Protein AF-A0A5C4TGL0-F1 (afdb_monomer)

Nearest PDB structures (foldseek):
  6gzz-assembly1_G4  TM=2.390E-01  e=8.350E+00  Thermus thermophilus HB8

Foldseek 3Di:
DWDWDWFQQPPPRDTDIDTFDVVLVVVVVVPDQCCVSPVVDDPQSSCCVVPVHGPVRVCVVCVVVPPDD

pLDDT: mean 93.54, std 12.02, range [44.19, 98.62]

Radius of gyration: 13.44 Å; Cα contacts (8 Å, |Δi|>4): 78; chains: 1; bounding box: 35×32×31 Å

Sequence (69 aa):
MLETLNITCRVCSGQNEVKVEPNDLSKYRAGAHAQDVFPYLSADQRELIISGVCGKCFDEMFADEEDEL

Mean predicted aligned error: 4.24 Å

Structure (mmCIF, N/CA/C/O backbone):
data_AF-A0A5C4TGL0-F1
#
_entry.id   AF-A0A5C4TGL0-F1
#
loop_
_atom_site.group_PDB
_atom_site.id
_atom_site.type_symbol
_atom_site.label_atom_id
_atom_site.label_alt_id
_atom_site.label_comp_id
_atom_site.label_asym_id
_atom_site.label_entity_id
_atom_site.label_seq_id
_atom_site.pdbx_PDB_ins_code
_atom_site.Cartn_x
_atom_site.Cartn_y
_atom_site.Cartn_z
_atom_site.occupancy
_atom_site.B_iso_or_equiv
_atom_site.auth_seq_id
_atom_site.auth_comp_id
_atom_site.auth_asym_id
_atom_site.auth_atom_id
_atom_site.pdbx_PDB_model_num
ATOM 1 N N . MET A 1 1 ? 16.372 3.647 -5.493 1.00 83.69 1 MET A N 1
ATOM 2 C CA . MET A 1 1 ? 15.700 4.675 -4.665 1.00 83.69 1 MET A CA 1
ATOM 3 C C . MET A 1 1 ? 14.236 4.303 -4.662 1.00 83.69 1 MET A C 1
ATOM 5 O O . MET A 1 1 ? 13.728 4.029 -5.740 1.00 83.69 1 MET A O 1
ATOM 9 N N . LEU A 1 2 ? 13.608 4.234 -3.490 1.00 94.62 2 LEU A N 1
ATOM 10 C CA . LEU A 1 2 ? 12.201 3.846 -3.371 1.00 94.62 2 LEU A CA 1
ATOM 11 C C . LEU A 1 2 ? 11.278 4.996 -3.796 1.00 94.62 2 LEU A C 1
ATOM 13 O O . LEU A 1 2 ? 11.598 6.160 -3.550 1.00 94.62 2 LEU A O 1
ATOM 17 N N . GLU A 1 3 ? 10.141 4.658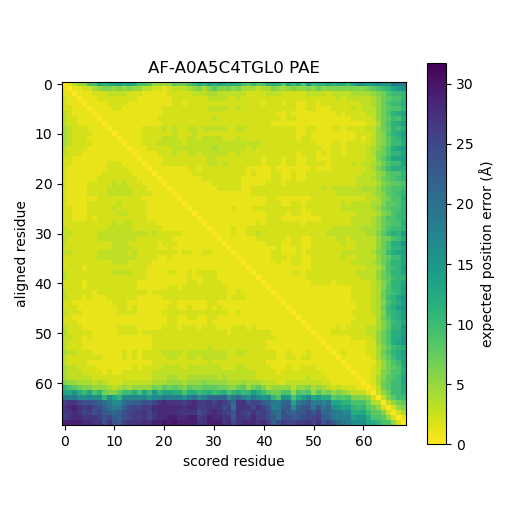 -4.398 1.00 97.06 3 GLU A N 1
ATOM 18 C CA . GLU A 1 3 ? 9.024 5.570 -4.660 1.00 97.06 3 GLU A CA 1
ATOM 19 C C . GLU A 1 3 ? 8.027 5.495 -3.496 1.00 97.06 3 GLU A C 1
ATOM 21 O O . GLU A 1 3 ? 7.739 4.409 -2.990 1.00 97.06 3 GLU A O 1
ATOM 26 N N . THR A 1 4 ? 7.510 6.645 -3.056 1.00 98.12 4 THR A N 1
ATOM 27 C CA . THR A 1 4 ? 6.469 6.719 -2.020 1.00 98.12 4 THR A CA 1
ATOM 28 C C . THR A 1 4 ? 5.112 6.931 -2.677 1.00 98.12 4 THR A C 1
ATOM 30 O O . THR A 1 4 ? 4.885 7.949 -3.330 1.00 98.12 4 THR A O 1
ATOM 33 N N . LEU A 1 5 ? 4.196 5.992 -2.460 1.00 97.81 5 LEU A N 1
ATOM 34 C CA . LEU A 1 5 ? 2.792 6.110 -2.827 1.00 97.81 5 LEU A CA 1
ATOM 35 C C . LEU A 1 5 ? 2.005 6.666 -1.642 1.00 97.81 5 LEU A C 1
ATOM 37 O O . LEU A 1 5 ? 2.009 6.070 -0.567 1.00 97.81 5 LEU A O 1
ATOM 41 N N . ASN A 1 6 ? 1.310 7.781 -1.860 1.00 98.25 6 ASN A N 1
ATOM 42 C CA . ASN A 1 6 ? 0.362 8.341 -0.903 1.00 98.25 6 ASN A CA 1
ATOM 43 C C . ASN A 1 6 ? -1.041 7.869 -1.277 1.00 98.25 6 ASN A C 1
ATOM 45 O O . ASN A 1 6 ? -1.558 8.245 -2.330 1.00 98.25 6 ASN A O 1
ATOM 49 N N . ILE A 1 7 ? -1.639 7.028 -0.437 1.00 98.38 7 ILE A N 1
ATOM 50 C CA . ILE A 1 7 ? -2.931 6.397 -0.703 1.00 98.38 7 ILE A CA 1
ATOM 51 C C . ILE A 1 7 ? -3.901 6.7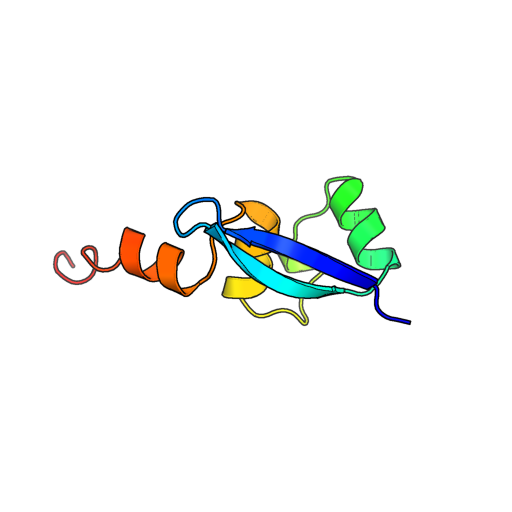84 0.411 1.00 98.38 7 ILE A C 1
ATOM 53 O O . ILE A 1 7 ? -3.683 6.506 1.592 1.00 98.38 7 ILE A O 1
ATOM 57 N N . THR A 1 8 ? -4.996 7.433 0.027 1.00 98.62 8 THR A N 1
ATOM 58 C CA . THR A 1 8 ? -6.111 7.712 0.933 1.00 98.62 8 THR A CA 1
ATOM 59 C C . THR A 1 8 ? -6.999 6.478 1.029 1.00 98.62 8 THR A C 1
ATOM 61 O O . THR A 1 8 ? -7.485 5.994 0.008 1.00 98.62 8 THR A O 1
ATOM 64 N N . CYS A 1 9 ? -7.239 5.984 2.244 1.00 98.62 9 CYS A N 1
ATOM 65 C CA . CYS A 1 9 ? -8.198 4.907 2.461 1.00 98.62 9 CYS A CA 1
ATOM 66 C C . CYS A 1 9 ? -9.605 5.383 2.082 1.00 98.62 9 CYS A C 1
ATOM 68 O O . CYS A 1 9 ? -10.087 6.378 2.622 1.00 98.62 9 CYS A O 1
ATOM 70 N N . ARG A 1 10 ? -10.297 4.660 1.200 1.00 98.31 10 ARG A N 1
ATOM 71 C CA . ARG A 1 10 ? -11.642 5.034 0.732 1.00 98.31 10 ARG A CA 1
ATOM 72 C C . ARG A 1 10 ? -12.747 4.868 1.783 1.00 98.31 10 ARG A C 1
ATOM 74 O O . ARG A 1 10 ? -13.848 5.359 1.568 1.00 98.31 10 ARG A O 1
ATOM 81 N N . VAL A 1 11 ? -12.466 4.169 2.887 1.00 97.88 11 VAL A N 1
ATOM 82 C CA . VAL A 1 11 ? -13.425 3.910 3.976 1.00 97.88 11 VAL A CA 1
ATOM 83 C C . VAL A 1 11 ? -13.309 4.982 5.057 1.00 97.88 11 VAL A C 1
ATOM 85 O O . VAL A 1 11 ? -14.262 5.708 5.318 1.00 97.88 11 VAL A O 1
ATOM 88 N N . CYS A 1 12 ? -12.125 5.132 5.657 1.00 98.12 12 CYS A N 1
ATOM 89 C CA . CYS A 1 12 ? -11.913 6.056 6.776 1.00 98.12 12 CYS A CA 1
ATOM 90 C C . CYS A 1 12 ? -11.288 7.403 6.383 1.00 98.12 12 CYS A C 1
ATOM 92 O O . CYS A 1 12 ? -11.082 8.250 7.248 1.00 98.12 12 CYS A O 1
ATOM 94 N N . SER A 1 13 ? -10.952 7.615 5.104 1.00 98.44 13 SER A N 1
ATOM 95 C CA . SER A 1 13 ? -10.233 8.803 4.601 1.00 98.44 13 SER A CA 1
ATOM 96 C C . SER A 1 13 ? -8.829 9.025 5.195 1.00 98.44 13 SER A C 1
ATOM 98 O O . SER A 1 13 ? -8.219 10.075 4.982 1.00 98.44 13 SER A O 1
ATOM 100 N N . GLY A 1 14 ? -8.282 8.039 5.916 1.00 98.19 14 GLY A N 1
ATOM 101 C CA . GLY A 1 14 ? -6.925 8.085 6.463 1.00 98.19 14 GLY A CA 1
ATOM 102 C C . GLY A 1 14 ? -5.852 8.088 5.370 1.00 98.19 14 GLY A C 1
ATOM 103 O O . GLY A 1 14 ? -5.970 7.366 4.379 1.00 98.19 14 GLY A O 1
ATOM 104 N N . GLN A 1 15 ? -4.800 8.889 5.553 1.00 98.38 15 GLN A N 1
ATOM 105 C CA . GLN A 1 15 ? -3.644 8.940 4.651 1.00 98.38 15 GLN A CA 1
ATOM 106 C C . GLN A 1 15 ? -2.641 7.844 5.009 1.00 98.38 15 GLN A C 1
ATOM 108 O O . GLN A 1 15 ? -2.307 7.670 6.179 1.00 98.38 15 GLN A O 1
ATOM 113 N N . ASN A 1 16 ? -2.150 7.127 4.002 1.00 98.25 16 ASN A N 1
ATOM 114 C CA . ASN A 1 16 ? -1.189 6.046 4.166 1.00 98.25 16 ASN A CA 1
ATOM 115 C C . ASN A 1 16 ? -0.029 6.229 3.188 1.00 98.25 16 ASN A C 1
ATOM 117 O O . ASN A 1 16 ? -0.243 6.591 2.029 1.00 98.25 16 ASN A O 1
ATOM 121 N N . GLU A 1 17 ? 1.181 5.919 3.644 1.00 98.19 17 GLU A N 1
ATOM 122 C CA . GLU A 1 17 ? 2.383 5.916 2.814 1.00 98.19 17 GLU A CA 1
ATOM 123 C C . GLU A 1 17 ? 2.856 4.481 2.583 1.00 98.19 17 GLU A C 1
ATOM 125 O O . GLU A 1 17 ? 3.054 3.719 3.534 1.00 98.19 17 GLU A O 1
ATOM 130 N N . VAL A 1 18 ? 3.089 4.114 1.322 1.00 98.25 18 VAL A N 1
ATOM 131 C CA . VAL A 1 18 ? 3.669 2.816 0.955 1.00 98.25 18 VAL A CA 1
ATOM 132 C C . VAL A 1 18 ? 4.909 3.036 0.102 1.00 98.25 18 VAL A C 1
ATOM 134 O O . VAL A 1 18 ? 4.857 3.720 -0.919 1.00 98.25 18 VAL A O 1
ATOM 137 N N . LYS A 1 19 ? 6.039 2.461 0.521 1.00 98.31 19 LYS A N 1
ATOM 138 C CA . LYS A 1 19 ? 7.307 2.551 -0.212 1.00 98.31 19 LYS A CA 1
ATOM 139 C C . LYS A 1 19 ? 7.466 1.351 -1.133 1.00 98.31 19 LYS A C 1
ATOM 141 O O . LYS A 1 19 ? 7.367 0.215 -0.677 1.00 98.31 19 LYS A O 1
ATOM 146 N N . VAL A 1 20 ? 7.745 1.599 -2.407 1.00 98.25 20 VAL A N 1
ATOM 147 C CA . VAL A 1 20 ? 7.876 0.558 -3.432 1.00 98.25 20 VAL A CA 1
ATOM 148 C C . VAL A 1 20 ? 9.115 0.757 -4.295 1.00 98.25 20 VAL A C 1
ATOM 150 O O . VAL A 1 20 ? 9.600 1.875 -4.465 1.00 98.25 20 VAL A O 1
ATOM 153 N N . GLU A 1 21 ? 9.626 -0.330 -4.863 1.00 98.25 21 GLU A N 1
ATOM 154 C CA . GLU A 1 21 ? 10.641 -0.263 -5.905 1.00 98.25 21 GLU A C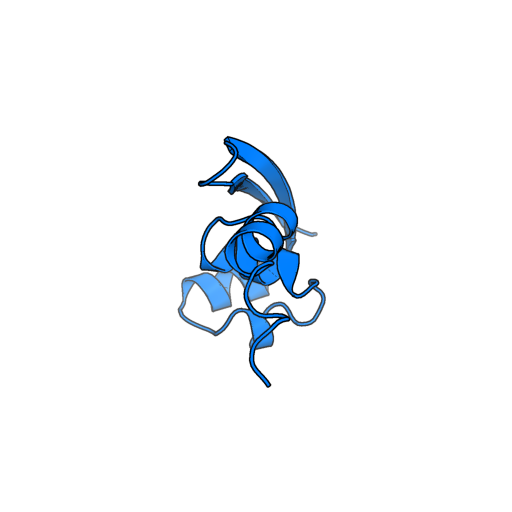A 1
ATOM 155 C C . GLU A 1 21 ? 10.004 0.234 -7.222 1.00 98.25 21 GLU A C 1
ATOM 157 O O . GLU A 1 21 ? 9.001 -0.331 -7.675 1.00 98.25 21 GLU A O 1
ATOM 162 N N . PRO A 1 22 ? 10.562 1.268 -7.885 1.00 97.94 22 PRO A N 1
ATOM 163 C CA . PRO A 1 22 ? 9.951 1.875 -9.077 1.00 97.94 22 PRO A CA 1
ATOM 164 C C . PRO A 1 22 ? 9.730 0.905 -10.250 1.00 97.94 22 PRO A C 1
ATOM 166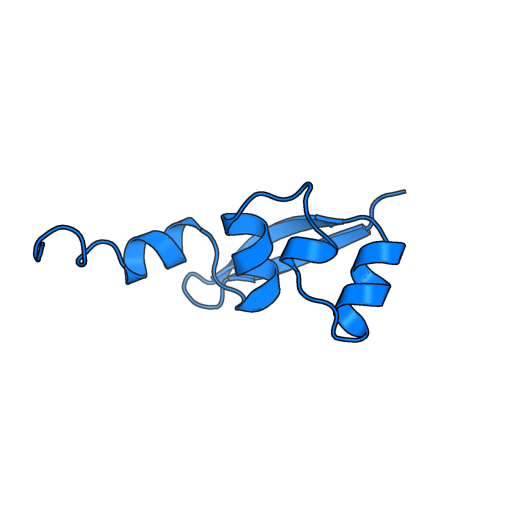 O O . PRO A 1 22 ? 8.767 1.026 -11.014 1.00 97.94 22 PRO A O 1
ATOM 169 N N . ASN A 1 23 ? 10.615 -0.085 -10.399 1.00 98.12 23 ASN A N 1
ATOM 170 C CA . ASN A 1 23 ? 10.488 -1.108 -11.439 1.00 98.12 23 ASN A CA 1
ATOM 171 C C . ASN A 1 23 ? 9.287 -2.023 -11.186 1.00 98.12 23 ASN A C 1
ATOM 173 O O . ASN A 1 23 ? 8.572 -2.377 -12.122 1.00 98.12 23 ASN A O 1
ATOM 177 N N . ASP A 1 24 ? 9.043 -2.379 -9.929 1.00 98.44 24 ASP A N 1
ATOM 178 C CA . ASP A 1 24 ? 7.922 -3.233 -9.553 1.00 98.44 24 ASP A CA 1
ATOM 179 C C . ASP A 1 24 ? 6.598 -2.477 -9.645 1.00 98.44 24 ASP A C 1
ATOM 181 O O . ASP A 1 24 ? 5.616 -3.013 -10.156 1.00 98.44 24 ASP A O 1
ATOM 185 N N . LEU A 1 25 ? 6.598 -1.183 -9.307 1.00 98.06 25 LEU A N 1
ATOM 186 C CA . LEU A 1 25 ? 5.459 -0.306 -9.560 1.00 98.06 25 LEU A CA 1
ATOM 187 C C . LEU A 1 25 ? 5.118 -0.203 -11.049 1.00 98.06 25 LEU A C 1
ATOM 189 O O . LEU A 1 25 ? 3.945 -0.202 -11.421 1.00 98.06 25 LEU A O 1
ATOM 193 N N . SER A 1 26 ? 6.131 -0.151 -11.912 1.00 98.12 26 SER A N 1
ATOM 194 C CA . SER A 1 26 ? 5.928 -0.131 -13.364 1.00 98.12 26 SER A CA 1
ATOM 195 C C . SER A 1 26 ? 5.318 -1.442 -13.874 1.00 98.12 26 SER A C 1
ATOM 197 O O . SER A 1 26 ? 4.405 -1.404 -14.697 1.00 98.12 26 SER A O 1
ATOM 199 N N . LYS A 1 27 ? 5.750 -2.599 -13.349 1.00 98.62 27 LYS A N 1
ATOM 200 C CA . LYS A 1 27 ? 5.137 -3.906 -13.656 1.00 98.62 27 LYS A CA 1
ATOM 201 C C . LYS A 1 27 ? 3.697 -3.996 -13.150 1.00 98.62 27 LYS A C 1
ATOM 203 O O . LYS A 1 27 ? 2.835 -4.481 -13.878 1.00 98.62 27 LYS A O 1
ATOM 208 N N . TYR A 1 28 ? 3.424 -3.500 -11.942 1.00 98.38 28 TYR A N 1
ATOM 209 C CA . TYR A 1 28 ? 2.069 -3.438 -11.389 1.00 98.38 28 TYR A CA 1
ATOM 210 C C . TYR A 1 28 ? 1.145 -2.600 -12.280 1.00 98.38 28 TYR A C 1
ATOM 212 O O . TYR A 1 28 ? 0.081 -3.058 -12.685 1.00 98.38 28 TYR A O 1
ATOM 220 N N . ARG A 1 29 ? 1.595 -1.404 -12.691 1.00 97.00 29 ARG A N 1
ATOM 221 C CA . ARG A 1 29 ? 0.871 -0.539 -13.642 1.00 97.00 29 ARG A CA 1
ATOM 222 C C . ARG A 1 29 ? 0.667 -1.195 -15.016 1.00 97.00 29 ARG A C 1
ATOM 224 O O . ARG A 1 29 ? -0.263 -0.821 -15.723 1.00 97.00 29 ARG A O 1
ATOM 231 N N . ALA A 1 30 ? 1.503 -2.167 -15.384 1.00 98.31 30 ALA A N 1
ATOM 232 C CA . ALA A 1 30 ? 1.360 -2.977 -16.594 1.00 98.31 30 ALA A CA 1
ATOM 233 C C . ALA A 1 30 ? 0.449 -4.215 -16.421 1.00 98.31 30 ALA A C 1
ATOM 235 O O . ALA A 1 30 ? 0.275 -4.968 -17.377 1.00 98.31 30 ALA A O 1
ATOM 236 N N . GLY A 1 31 ? -0.142 -4.424 -15.238 1.00 97.94 31 GLY A N 1
ATOM 237 C CA . GLY A 1 31 ? -1.121 -5.483 -14.966 1.00 97.94 31 GLY A CA 1
ATOM 238 C C . GLY A 1 31 ? -0.582 -6.705 -14.220 1.00 97.94 31 GLY A C 1
ATOM 239 O O . GLY A 1 31 ? -1.313 -7.680 -14.066 1.00 97.94 31 GLY A O 1
ATOM 240 N N . ALA A 1 32 ? 0.671 -6.684 -13.753 1.00 98.38 32 ALA A N 1
ATOM 241 C CA . ALA A 1 32 ? 1.185 -7.748 -12.891 1.00 98.38 32 ALA A CA 1
ATOM 242 C C . ALA A 1 32 ? 0.482 -7.747 -11.523 1.00 98.38 32 ALA A C 1
ATOM 244 O O . ALA A 1 32 ? 0.079 -6.697 -11.021 1.00 98.38 32 ALA A O 1
ATOM 245 N N . HIS A 1 33 ? 0.370 -8.914 -10.890 1.00 98.38 33 HIS A N 1
ATOM 246 C CA . HIS A 1 33 ? -0.270 -9.025 -9.584 1.00 98.38 33 HIS A CA 1
ATOM 247 C C . HIS A 1 33 ? 0.593 -8.438 -8.459 1.00 98.38 33 HIS A C 1
ATOM 249 O O . HIS A 1 33 ? 1.810 -8.629 -8.423 1.00 98.38 33 HIS A O 1
ATOM 255 N N . ALA A 1 34 ? -0.046 -7.765 -7.497 1.00 98.00 34 ALA A N 1
ATOM 256 C CA . ALA A 1 34 ? 0.635 -7.113 -6.378 1.00 98.00 34 ALA A CA 1
ATOM 257 C C . ALA A 1 34 ? 1.442 -8.095 -5.509 1.00 98.00 34 ALA A C 1
ATOM 259 O O . ALA A 1 34 ? 2.511 -7.731 -5.027 1.00 98.00 34 ALA A O 1
ATOM 260 N N . GLN A 1 35 ? 0.978 -9.336 -5.320 1.00 97.38 35 GLN A N 1
ATOM 261 C CA . GLN A 1 35 ? 1.721 -10.359 -4.573 1.00 97.38 35 GLN A CA 1
ATOM 262 C C . GLN A 1 35 ? 3.025 -10.788 -5.261 1.00 97.38 35 GLN A C 1
ATOM 264 O O . GLN A 1 35 ? 3.972 -11.151 -4.567 1.00 97.38 35 GLN A O 1
ATOM 269 N N . ASP A 1 36 ? 3.093 -10.694 -6.592 1.00 98.25 36 ASP A N 1
ATOM 270 C CA . ASP A 1 36 ? 4.270 -11.101 -7.364 1.00 98.25 36 ASP A CA 1
ATOM 271 C C . ASP A 1 36 ? 5.319 -9.987 -7.404 1.00 98.25 36 ASP A C 1
ATOM 273 O O . ASP A 1 36 ? 6.518 -10.242 -7.301 1.00 98.25 36 ASP A O 1
ATOM 277 N N . VAL A 1 37 ? 4.871 -8.737 -7.564 1.00 98.44 37 VAL A N 1
ATOM 278 C CA . VAL A 1 37 ? 5.765 -7.578 -7.730 1.00 98.44 37 VAL A CA 1
ATOM 279 C C . VAL A 1 37 ? 6.081 -6.867 -6.418 1.00 98.44 37 VAL A C 1
ATOM 281 O O . VAL A 1 37 ? 7.123 -6.235 -6.315 1.00 98.44 37 VAL A O 1
ATOM 284 N N . PHE A 1 38 ? 5.247 -7.011 -5.386 1.00 98.44 38 PHE A N 1
ATOM 285 C CA . PHE A 1 38 ? 5.480 -6.436 -4.058 1.00 98.44 38 PHE A CA 1
ATOM 286 C C . PHE A 1 38 ? 5.556 -7.505 -2.948 1.00 98.44 38 PHE A C 1
ATOM 288 O O . PHE A 1 38 ? 4.833 -7.415 -1.944 1.00 98.44 38 PHE A O 1
ATOM 295 N N . PRO A 1 39 ? 6.440 -8.518 -3.065 1.00 97.88 39 PRO A N 1
ATOM 296 C CA . PRO A 1 39 ? 6.564 -9.571 -2.052 1.00 97.88 39 PRO A CA 1
ATOM 297 C C . PRO A 1 39 ? 7.114 -9.041 -0.719 1.00 97.88 39 PRO A C 1
ATOM 299 O O . PRO A 1 39 ? 6.926 -9.659 0.322 1.00 97.88 39 PRO A O 1
ATOM 302 N N . TYR A 1 40 ? 7.776 -7.881 -0.747 1.00 98.19 40 TYR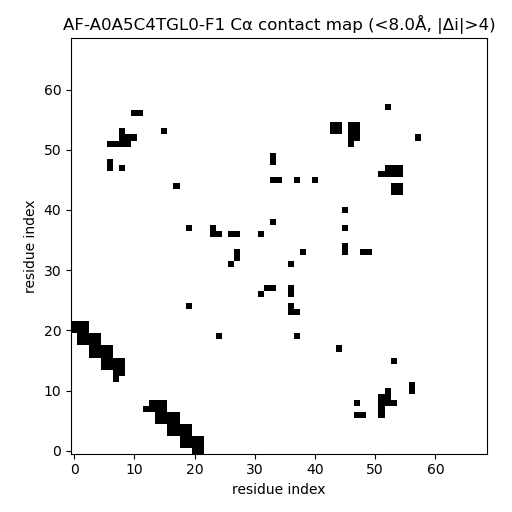 A N 1
ATOM 303 C CA . TYR A 1 40 ? 8.358 -7.214 0.417 1.00 98.19 40 TYR A CA 1
ATOM 304 C C . TYR A 1 40 ? 7.359 -6.361 1.219 1.00 98.19 40 TYR A C 1
ATOM 306 O O . TYR A 1 40 ? 7.716 -5.855 2.281 1.00 98.19 40 TYR A O 1
ATOM 314 N N . LEU A 1 41 ? 6.134 -6.162 0.723 1.00 98.31 41 LEU A N 1
ATOM 315 C CA . LEU A 1 41 ? 5.073 -5.467 1.457 1.00 98.31 41 LEU A CA 1
ATOM 316 C C . LEU A 1 41 ? 4.313 -6.435 2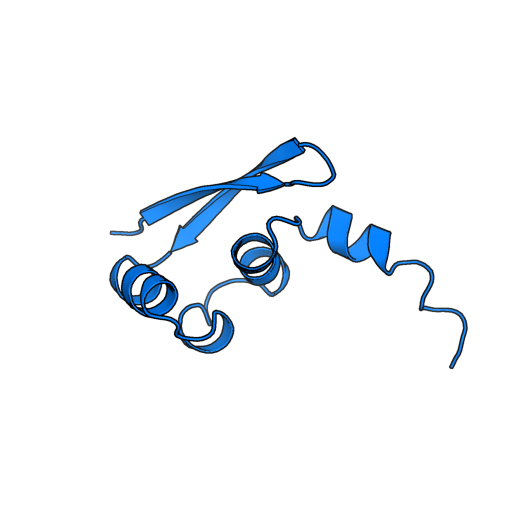.376 1.00 98.31 41 LEU A C 1
ATOM 318 O O . LEU A 1 41 ? 4.292 -7.646 2.140 1.00 98.31 41 LEU A O 1
ATOM 322 N N . SER A 1 42 ? 3.647 -5.916 3.408 1.00 98.19 42 SER A N 1
ATOM 323 C CA . SER A 1 42 ? 2.665 -6.707 4.162 1.00 98.19 42 SER A CA 1
ATOM 324 C C . SER A 1 42 ? 1.414 -6.995 3.318 1.00 98.19 42 SER A C 1
ATOM 326 O O . SER A 1 42 ? 1.209 -6.396 2.257 1.00 98.19 42 SER A O 1
ATOM 328 N N . ALA A 1 43 ? 0.563 -7.917 3.784 1.00 97.62 43 ALA A N 1
ATOM 329 C CA . ALA A 1 43 ? -0.743 -8.150 3.168 1.00 97.62 43 ALA A CA 1
ATOM 330 C C . ALA A 1 43 ? -1.572 -6.854 3.134 1.00 97.62 43 ALA A C 1
ATOM 332 O O . ALA A 1 43 ? -2.010 -6.453 2.061 1.00 97.62 43 ALA A O 1
ATOM 333 N N . ASP A 1 44 ? -1.643 -6.133 4.253 1.00 97.81 44 ASP A N 1
ATOM 334 C CA . ASP A 1 44 ? -2.383 -4.873 4.389 1.00 97.81 44 ASP A CA 1
ATOM 335 C C . ASP A 1 44 ? -1.900 -3.788 3.422 1.00 97.81 44 ASP A C 1
ATOM 337 O O . ASP A 1 44 ? -2.691 -3.036 2.858 1.00 97.81 44 ASP A O 1
ATOM 341 N N . GLN A 1 45 ? -0.584 -3.685 3.216 1.00 98.31 45 GLN A N 1
ATOM 342 C CA . GLN A 1 45 ? -0.009 -2.711 2.289 1.00 98.31 45 GLN A CA 1
ATOM 343 C C . GLN A 1 45 ? -0.327 -3.059 0.834 1.00 98.31 45 GLN A C 1
ATOM 345 O O . GLN A 1 45 ? -0.567 -2.157 0.031 1.00 98.31 45 GLN A O 1
ATOM 350 N N . ARG A 1 46 ? -0.340 -4.352 0.485 1.00 98.38 46 ARG A N 1
ATOM 351 C CA . ARG A 1 46 ? -0.793 -4.796 -0.838 1.00 98.38 46 ARG A CA 1
ATOM 352 C C . ARG A 1 4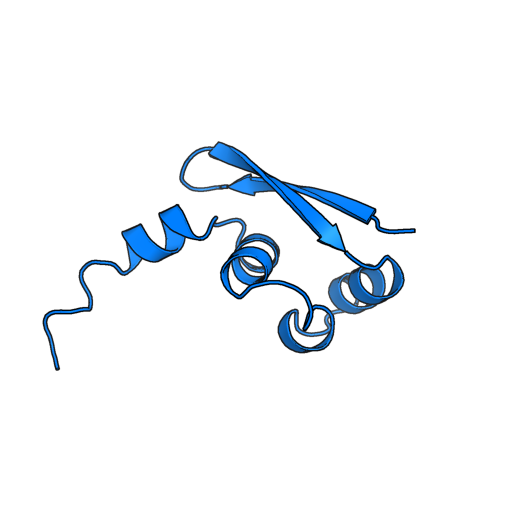6 ? -2.283 -4.540 -1.018 1.00 98.38 46 ARG A C 1
ATOM 354 O O . ARG A 1 46 ? -2.655 -4.005 -2.054 1.00 98.38 46 ARG A O 1
ATOM 361 N N . GLU A 1 47 ? -3.105 -4.847 -0.020 1.00 98.12 47 GLU A N 1
ATOM 362 C CA . GLU A 1 47 ? -4.548 -4.594 -0.059 1.00 98.12 47 GLU A CA 1
ATOM 363 C C . GLU A 1 47 ? -4.850 -3.105 -0.253 1.00 98.12 47 GLU A C 1
ATOM 365 O O . GLU A 1 47 ? -5.613 -2.730 -1.142 1.00 98.12 47 GLU A O 1
ATOM 370 N N . LEU A 1 48 ? -4.142 -2.232 0.465 1.00 98.31 48 LEU A N 1
ATOM 371 C CA . LEU A 1 48 ? -4.241 -0.787 0.281 1.00 98.31 48 LEU A CA 1
ATOM 372 C C . LEU A 1 48 ? -3.900 -0.347 -1.154 1.00 98.31 48 LEU A C 1
ATOM 374 O O . LEU A 1 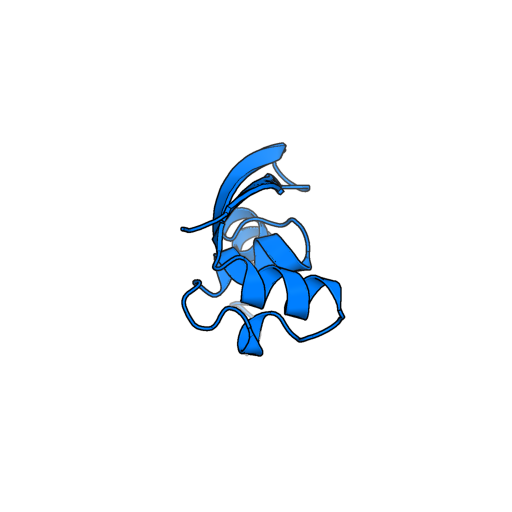48 ? -4.559 0.545 -1.685 1.00 98.31 48 LEU A O 1
ATOM 378 N N . ILE A 1 49 ? -2.903 -0.965 -1.797 1.00 98.19 49 ILE A N 1
ATOM 379 C CA . ILE A 1 49 ? -2.561 -0.705 -3.207 1.00 98.19 49 ILE A CA 1
ATOM 380 C C . ILE A 1 49 ? -3.631 -1.253 -4.171 1.00 98.19 49 ILE A C 1
ATOM 382 O O . ILE A 1 49 ? -3.872 -0.649 -5.219 1.00 98.19 49 ILE A O 1
ATOM 386 N N . ILE A 1 50 ? -4.247 -2.392 -3.851 1.00 97.88 50 ILE A N 1
ATOM 387 C CA . ILE A 1 50 ? -5.226 -3.078 -4.706 1.00 97.88 50 ILE A CA 1
ATOM 388 C C . ILE A 1 50 ? -6.585 -2.376 -4.657 1.00 97.88 50 ILE A C 1
ATOM 390 O O . ILE A 1 50 ? -7.147 -2.042 -5.700 1.00 97.88 50 ILE A O 1
ATOM 394 N N . SER A 1 51 ? -7.126 -2.160 -3.460 1.00 97.31 51 SER A N 1
ATOM 395 C CA . SER A 1 51 ? -8.515 -1.736 -3.265 1.00 97.31 51 SER A CA 1
ATOM 396 C C . SER A 1 51 ? -8.660 -0.307 -2.745 1.00 97.31 51 SER A C 1
ATOM 398 O O . SER A 1 51 ? -9.760 0.256 -2.787 1.00 97.31 51 SER A O 1
ATOM 400 N N . GLY A 1 52 ? -7.573 0.290 -2.245 1.00 98.00 52 GLY A N 1
ATOM 401 C CA . GLY A 1 52 ? -7.621 1.560 -1.525 1.00 98.00 52 GLY A CA 1
ATOM 402 C C . GLY A 1 52 ? -8.210 1.434 -0.118 1.00 98.00 52 GLY A C 1
ATOM 403 O O . GLY A 1 52 ? -8.713 2.427 0.406 1.00 98.00 52 GLY A O 1
ATOM 404 N N . VAL A 1 53 ? -8.199 0.246 0.494 1.00 98.44 53 VAL A N 1
ATOM 405 C CA . VAL A 1 53 ? -8.655 0.012 1.874 1.00 98.44 53 VAL A CA 1
ATOM 406 C C . VAL A 1 53 ? -7.442 -0.275 2.760 1.00 98.44 53 VAL A C 1
ATOM 408 O O . VAL A 1 53 ? -6.618 -1.122 2.436 1.00 98.44 53 VAL A O 1
ATOM 411 N N . CYS A 1 54 ? -7.284 0.457 3.866 1.00 98.31 54 CYS A N 1
ATOM 412 C CA . CYS A 1 54 ? -6.205 0.171 4.817 1.00 98.31 54 CYS A CA 1
ATOM 413 C C . CYS A 1 54 ? -6.516 -1.086 5.642 1.00 98.31 54 CYS A C 1
ATOM 415 O O . CYS A 1 54 ? -7.688 -1.377 5.868 1.00 98.31 54 CYS A O 1
ATOM 417 N N . GLY A 1 55 ? -5.477 -1.764 6.150 1.00 96.62 55 GLY A N 1
ATOM 418 C CA . GLY A 1 55 ? -5.612 -3.012 6.920 1.00 96.62 55 GLY A CA 1
ATOM 419 C C . GLY A 1 55 ? -6.674 -2.938 8.014 1.00 96.62 55 GLY A C 1
ATOM 420 O O . GLY A 1 55 ? -7.615 -3.710 7.991 1.00 96.62 55 GLY A O 1
ATOM 421 N N . LYS A 1 56 ? -6.644 -1.894 8.854 1.00 96.81 56 LYS A N 1
ATOM 422 C CA . LYS A 1 56 ? -7.658 -1.690 9.903 1.00 96.81 56 LYS A CA 1
ATOM 423 C C . LYS A 1 56 ? -9.100 -1.718 9.374 1.00 96.81 56 LYS A C 1
ATOM 425 O O . LYS A 1 56 ? -9.959 -2.344 9.976 1.00 96.81 56 LYS A O 1
ATOM 430 N N . CYS A 1 57 ? -9.380 -0.995 8.288 1.00 97.56 57 CYS A N 1
ATOM 431 C CA . CYS A 1 57 ? -10.730 -0.965 7.726 1.00 97.56 57 CYS A CA 1
ATOM 432 C C . CYS A 1 57 ? -11.080 -2.273 7.022 1.00 97.56 57 CYS A C 1
ATOM 434 O O . CYS A 1 57 ? -12.248 -2.626 6.986 1.00 97.56 57 CYS A O 1
ATOM 436 N N . PHE A 1 58 ? -10.092 -2.960 6.449 1.00 96.00 58 PHE A N 1
ATOM 437 C CA . PHE A 1 58 ? -10.298 -4.284 5.883 1.00 96.00 58 PHE A CA 1
ATOM 438 C C . PHE A 1 58 ? -10.681 -5.271 6.992 1.00 96.00 58 PHE A C 1
ATOM 440 O O . PHE A 1 58 ? -11.731 -5.890 6.898 1.00 96.00 58 PHE A O 1
ATOM 447 N N . ASP A 1 59 ? -9.915 -5.324 8.081 1.00 94.94 59 ASP A N 1
ATOM 448 C CA . ASP A 1 59 ? -10.206 -6.172 9.240 1.00 94.94 59 ASP A CA 1
ATOM 449 C C . ASP A 1 59 ? -11.599 -5.874 9.811 1.00 94.94 59 ASP A C 1
ATOM 451 O O . ASP A 1 59 ? -12.388 -6.786 10.009 1.00 94.94 59 ASP A O 1
ATOM 455 N N . GLU A 1 60 ? -11.957 -4.596 9.996 1.00 94.50 60 GLU A N 1
ATOM 456 C CA . GLU A 1 60 ? -13.293 -4.190 10.466 1.00 94.50 60 GLU A CA 1
ATOM 457 C C . GLU A 1 60 ? -14.429 -4.623 9.521 1.00 94.50 60 GLU A C 1
ATOM 459 O O . GLU A 1 60 ? -15.534 -4.882 9.988 1.00 94.50 60 GLU A O 1
ATOM 464 N N . MET A 1 61 ? -14.188 -4.706 8.207 1.00 90.75 61 MET A N 1
ATOM 465 C CA . MET A 1 61 ? -15.195 -5.162 7.237 1.00 90.75 61 MET A CA 1
ATOM 466 C C . MET A 1 61 ? -15.479 -6.666 7.329 1.00 90.75 61 MET A C 1
ATOM 468 O O . MET A 1 61 ? -16.554 -7.086 6.909 1.00 90.75 61 MET A O 1
ATOM 472 N N . PHE A 1 62 ? -14.534 -7.450 7.853 1.00 86.00 62 PHE A N 1
ATOM 473 C CA . PHE A 1 62 ? -14.606 -8.913 7.941 1.00 86.00 62 PHE A CA 1
ATOM 474 C C . PHE A 1 62 ? -14.514 -9.433 9.386 1.00 86.00 62 PHE A C 1
ATOM 476 O O . PHE A 1 62 ? -14.422 -10.637 9.606 1.00 86.00 62 PHE A O 1
ATOM 483 N N . ALA A 1 63 ? -14.567 -8.543 10.381 1.00 81.19 63 ALA A N 1
ATOM 484 C CA . ALA A 1 63 ? -14.455 -8.884 11.800 1.00 81.19 63 ALA A CA 1
ATOM 485 C C . ALA A 1 63 ? -15.606 -9.774 12.304 1.00 81.19 63 ALA A C 1
ATOM 487 O O . ALA A 1 63 ? -15.445 -10.467 13.304 1.00 81.19 63 ALA A O 1
ATOM 488 N N . ASP A 1 64 ? -16.744 -9.777 11.603 1.00 65.94 64 ASP A N 1
ATOM 489 C CA . ASP A 1 64 ? -17.932 -10.559 11.963 1.00 65.94 64 ASP A CA 1
ATOM 490 C C . ASP A 1 64 ? -17.943 -11.977 11.337 1.00 65.94 64 ASP A C 1
ATOM 492 O O . ASP A 1 64 ? -18.900 -12.723 11.529 1.00 65.94 64 ASP A O 1
ATOM 496 N N . GLU A 1 65 ? -16.894 -12.384 10.605 1.00 59.25 65 GLU A N 1
ATOM 497 C CA . GLU A 1 65 ? -16.769 -13.728 10.001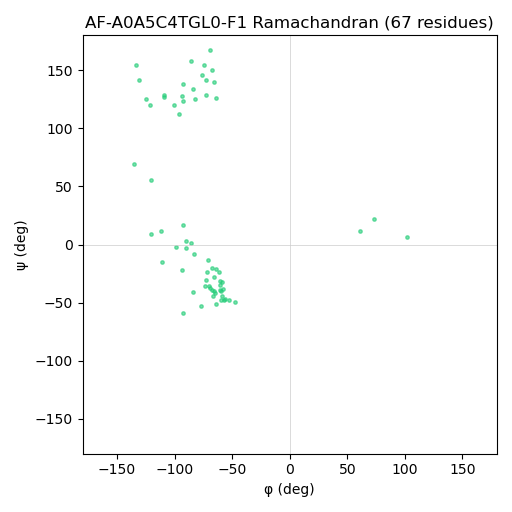 1.00 59.25 65 GLU A CA 1
ATOM 498 C C . GLU A 1 65 ? -16.011 -14.747 10.890 1.00 59.25 65 GLU A C 1
ATOM 500 O O . GLU A 1 65 ? -15.582 -15.793 10.405 1.00 59.25 65 GLU A O 1
ATOM 505 N N . GLU A 1 66 ? -15.841 -14.485 12.195 1.00 56.69 66 GLU A N 1
ATOM 506 C CA . GLU A 1 66 ? -15.221 -15.440 13.141 1.00 56.69 66 GLU A CA 1
ATOM 507 C C . GLU A 1 66 ? -16.220 -16.400 13.838 1.00 56.69 66 GLU A C 1
ATOM 509 O O . GLU A 1 66 ? -15.779 -17.311 14.537 1.00 56.69 66 GLU A O 1
ATOM 514 N N . ASP A 1 67 ? -17.538 -16.277 13.610 1.00 57.56 67 ASP A N 1
ATOM 515 C CA . ASP A 1 67 ? -18.578 -17.029 14.351 1.00 57.56 67 ASP A CA 1
ATOM 516 C C . ASP A 1 67 ? -19.368 -18.098 13.546 1.00 57.56 67 ASP A C 1
ATOM 518 O O . ASP A 1 67 ? -20.345 -18.652 14.056 1.00 57.56 67 ASP A O 1
ATOM 522 N N . GLU A 1 68 ? -18.961 -18.473 12.324 1.00 55.06 68 GLU A N 1
ATOM 523 C CA . GLU A 1 68 ? -19.602 -19.577 11.570 1.00 55.06 68 GLU A CA 1
ATOM 524 C C . GLU A 1 68 ? -18.596 -20.540 10.896 1.00 55.06 68 GLU A C 1
ATOM 526 O O . GLU A 1 68 ? -18.518 -20.620 9.668 1.00 55.06 68 GLU A O 1
ATOM 531 N N . LEU A 1 69 ? -17.856 -21.327 11.693 1.00 44.19 69 LEU A N 1
ATOM 532 C CA . LEU A 1 69 ? -17.210 -22.581 11.253 1.00 44.19 69 LEU A CA 1
ATOM 533 C C . LEU A 1 69 ? -17.353 -23.708 12.286 1.00 44.19 69 LEU A C 1
ATOM 535 O O . LEU A 1 69 ? -16.993 -23.498 13.465 1.00 44.19 69 LEU A O 1
#

Solvent-accessible surface area (backbone atoms only — not comparable to full-atom values): 4238 Å² total; per-residue (Å²): 124,72,41,77,44,80,44,58,18,78,82,82,65,47,81,42,81,48,78,40,54,58,70,35,52,52,43,40,77,71,69,48,56,58,73,76,55,43,67,88,51,54,70,42,57,43,42,27,71,74,75,28,38,40,46,71,59,48,50,65,75,52,62,81,72,80,82,82,132

Secondary structure (DSSP, 8-state):
-PEEEEEE-TTT--EEEEEE-HHHHHHHHTT--HHHH-TTS-HHHHHHHHHS--HHHHHHHHTTTTS--

Organism: NCBI:txid1172614